Protein AF-A0A2D5PI24-F1 (afdb_monomer)

Radius of gyration: 11.89 Å; Cα contacts (8 Å, |Δi|>4): 70; chains: 1; bounding box: 30×25×27 Å

Secondary structure (DSSP, 8-state):
--HHHHHHHHHHHHHTT--SSHHHHHHHHHHHHHT-TT--TTTTTHHHHHHHHHHTTSS-HHHHHHHHHHHHHHS----

Structure (mmCIF, N/CA/C/O backbone):
data_AF-A0A2D5PI24-F1
#
_entry.id   AF-A0A2D5PI24-F1
#
loop_
_atom_site.group_PDB
_atom_site.id
_atom_site.type_symbol
_atom_site.label_atom_id
_atom_site.label_alt_id
_atom_site.label_comp_id
_atom_site.label_asym_id
_atom_site.label_entity_id
_atom_site.label_seq_id
_atom_site.pdbx_PDB_ins_code
_atom_site.Cartn_x
_atom_site.Cartn_y
_atom_site.Cartn_z
_atom_site.occupancy
_atom_site.B_iso_or_equiv
_atom_site.auth_seq_id
_atom_site.auth_comp_id
_atom_site.auth_asym_id
_atom_site.auth_atom_id
_atom_site.pdbx_PDB_model_num
ATOM 1 N N . MET A 1 1 ? 8.034 7.450 -15.618 1.00 69.12 1 MET A N 1
ATOM 2 C CA . MET A 1 1 ? 8.614 7.569 -14.261 1.00 69.12 1 MET A CA 1
ATOM 3 C C . MET A 1 1 ? 8.916 6.153 -13.821 1.00 69.12 1 MET A C 1
ATOM 5 O O . MET A 1 1 ? 7.974 5.375 -13.803 1.00 69.12 1 MET A O 1
ATOM 9 N N . ASN A 1 2 ? 10.181 5.811 -13.568 1.00 87.12 2 ASN A N 1
ATOM 10 C CA . ASN A 1 2 ? 10.552 4.439 -13.212 1.00 87.12 2 ASN A CA 1
ATOM 11 C C . ASN A 1 2 ? 10.081 4.081 -11.788 1.00 87.12 2 ASN A C 1
ATOM 13 O O . ASN A 1 2 ? 9.711 4.958 -10.993 1.00 87.12 2 ASN A O 1
ATOM 17 N N . ASN A 1 3 ? 10.097 2.787 -11.469 1.00 90.94 3 ASN A N 1
ATOM 18 C CA . ASN A 1 3 ? 9.667 2.272 -10.168 1.00 90.94 3 ASN A CA 1
ATOM 19 C C . ASN A 1 3 ? 10.420 2.911 -8.995 1.00 90.94 3 ASN A C 1
ATOM 21 O O . ASN A 1 3 ? 9.791 3.246 -7.993 1.00 90.94 3 ASN A O 1
ATOM 25 N N . GLN A 1 4 ? 11.724 3.162 -9.134 1.00 91.50 4 GLN A N 1
ATOM 26 C CA . GLN A 1 4 ? 12.544 3.756 -8.078 1.00 91.50 4 GLN A CA 1
ATOM 27 C C . GLN A 1 4 ? 11.993 5.117 -7.619 1.00 91.50 4 GLN A C 1
ATOM 29 O O . GLN A 1 4 ? 11.815 5.366 -6.423 1.00 91.50 4 GLN A O 1
ATOM 34 N N . VAL A 1 5 ? 11.674 6.003 -8.570 1.00 91.88 5 VAL A N 1
ATOM 35 C CA . VAL A 1 5 ? 11.126 7.333 -8.263 1.00 91.88 5 VAL A CA 1
ATOM 36 C C . VAL A 1 5 ? 9.723 7.222 -7.659 1.00 91.88 5 VAL A C 1
ATOM 38 O O . VAL A 1 5 ? 9.423 7.925 -6.690 1.00 91.88 5 VAL A O 1
ATOM 41 N N . ARG A 1 6 ? 8.876 6.322 -8.181 1.00 92.56 6 ARG A N 1
ATOM 42 C CA . ARG A 1 6 ? 7.525 6.079 -7.643 1.00 92.56 6 ARG A CA 1
ATOM 43 C C . ARG A 1 6 ? 7.569 5.606 -6.196 1.00 92.56 6 ARG A C 1
ATOM 45 O O . ARG A 1 6 ? 6.939 6.227 -5.342 1.00 92.56 6 ARG A O 1
ATOM 52 N N . LYS A 1 7 ? 8.351 4.563 -5.911 1.00 94.12 7 LYS A N 1
ATOM 53 C CA . LYS A 1 7 ? 8.511 4.010 -4.560 1.00 94.12 7 LYS A CA 1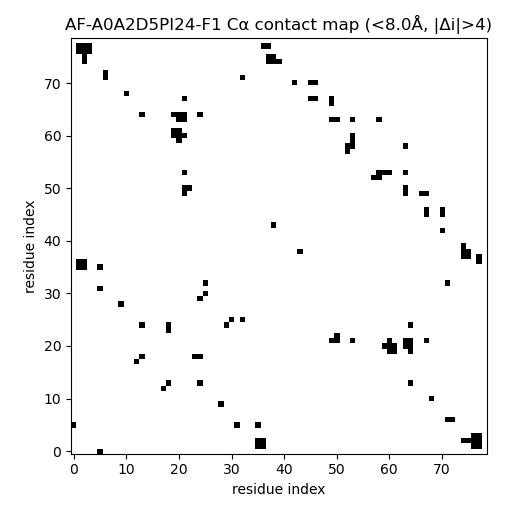
ATOM 54 C C . LYS A 1 7 ? 8.979 5.069 -3.589 1.00 94.12 7 LYS A C 1
ATOM 56 O O . LYS A 1 7 ? 8.333 5.276 -2.571 1.00 94.12 7 LYS A O 1
ATOM 61 N N . LYS A 1 8 ? 10.041 5.803 -3.936 1.00 94.31 8 LYS A N 1
ATOM 62 C CA . LYS A 1 8 ? 10.572 6.859 -3.072 1.00 94.31 8 LYS A CA 1
ATOM 63 C C . LYS A 1 8 ? 9.501 7.889 -2.713 1.00 94.31 8 LYS A C 1
ATOM 65 O O . LYS A 1 8 ? 9.399 8.276 -1.555 1.00 94.31 8 LYS A O 1
ATOM 70 N N . ARG A 1 9 ? 8.687 8.320 -3.683 1.00 93.94 9 ARG A N 1
ATOM 71 C CA . ARG A 1 9 ? 7.602 9.281 -3.437 1.00 93.94 9 ARG A CA 1
ATOM 72 C C . ARG A 1 9 ? 6.551 8.734 -2.473 1.00 93.94 9 ARG A C 1
ATOM 74 O O . ARG A 1 9 ? 6.138 9.456 -1.570 1.00 93.94 9 ARG A O 1
ATOM 81 N N . ILE A 1 10 ? 6.122 7.491 -2.681 1.00 94.69 10 ILE A N 1
ATOM 82 C CA . ILE A 1 10 ? 5.080 6.855 -1.870 1.00 94.69 10 ILE A CA 1
ATOM 83 C C . ILE A 1 10 ? 5.598 6.598 -0.450 1.00 94.69 10 ILE A C 1
ATOM 85 O O . ILE A 1 10 ? 4.968 7.018 0.515 1.00 94.69 10 ILE A O 1
ATOM 89 N N . LEU A 1 11 ? 6.777 5.985 -0.320 1.00 95.44 11 LEU A N 1
ATOM 90 C CA . LEU A 1 11 ? 7.356 5.599 0.967 1.00 95.44 11 LEU A CA 1
ATOM 91 C C . LEU A 1 11 ? 7.661 6.809 1.854 1.00 95.44 11 LEU A C 1
ATOM 93 O O . LEU A 1 11 ? 7.267 6.804 3.012 1.00 95.44 11 LEU A O 1
ATOM 97 N N . VAL A 1 12 ? 8.235 7.891 1.311 1.00 95.62 12 VAL A N 1
ATOM 98 C CA . VAL A 1 12 ? 8.475 9.131 2.082 1.00 95.62 12 VAL A CA 1
ATOM 99 C C . VAL A 1 12 ? 7.174 9.702 2.647 1.00 95.62 12 VAL A C 1
ATOM 101 O O . VAL A 1 12 ? 7.141 10.223 3.759 1.00 95.62 12 VAL A O 1
ATOM 104 N N . LYS A 1 13 ? 6.083 9.616 1.882 1.00 94.88 13 LYS A N 1
ATOM 105 C CA . LYS A 1 13 ? 4.774 10.108 2.312 1.00 94.88 13 LYS A CA 1
ATOM 106 C C . LYS A 1 13 ? 4.134 9.220 3.374 1.00 94.88 13 LYS A C 1
ATOM 108 O O . LYS A 1 13 ? 3.492 9.739 4.282 1.00 94.88 13 LYS A O 1
ATOM 113 N N . ILE A 1 14 ? 4.351 7.910 3.293 1.00 94.50 14 ILE A N 1
ATOM 114 C CA . ILE A 1 14 ? 3.950 6.970 4.342 1.00 94.50 14 ILE A CA 1
ATOM 115 C C . ILE A 1 14 ? 4.755 7.210 5.626 1.00 94.50 14 ILE A C 1
ATOM 117 O O . ILE A 1 14 ? 4.164 7.328 6.696 1.00 94.50 14 ILE A O 1
ATOM 121 N N . GLU A 1 15 ? 6.077 7.368 5.526 1.00 93.50 15 GLU A N 1
ATOM 122 C CA . GLU A 1 15 ? 6.971 7.644 6.663 1.00 93.50 15 GLU A CA 1
ATOM 123 C C . GLU A 1 15 ? 6.653 8.967 7.372 1.00 93.50 15 GLU A C 1
ATOM 125 O O . GLU A 1 15 ? 6.839 9.079 8.583 1.00 93.50 15 GLU A O 1
ATOM 130 N N . ALA A 1 16 ? 6.123 9.958 6.648 1.00 93.88 16 ALA A N 1
ATOM 131 C CA . ALA A 1 16 ? 5.655 11.215 7.228 1.00 93.88 16 ALA A CA 1
ATOM 132 C C . ALA A 1 16 ? 4.419 11.055 8.142 1.00 93.88 16 ALA A C 1
ATOM 134 O O . ALA A 1 16 ? 4.035 12.014 8.811 1.00 93.88 16 ALA A O 1
ATOM 135 N N . GLY A 1 17 ? 3.798 9.869 8.187 1.00 89.19 17 GLY A N 1
ATOM 136 C CA . GLY A 1 17 ? 2.650 9.579 9.049 1.00 89.19 17 GLY A CA 1
ATOM 137 C C . GLY A 1 17 ? 1.345 10.225 8.579 1.00 89.19 17 GLY A C 1
ATOM 138 O O . GLY A 1 17 ? 0.439 10.428 9.381 1.00 89.19 17 GLY A O 1
ATOM 139 N N . GLU A 1 18 ? 1.243 10.564 7.289 1.00 90.25 18 GLU A N 1
ATOM 140 C CA . GLU A 1 18 ? 0.078 11.246 6.701 1.00 90.25 18 GLU A CA 1
ATOM 141 C C . GLU A 1 18 ? -1.137 10.312 6.476 1.00 90.25 18 GLU A C 1
ATOM 143 O O . GLU A 1 18 ? -2.201 10.788 6.082 1.00 90.25 18 GLU A O 1
ATOM 148 N N . PHE A 1 19 ? -1.005 9.002 6.721 1.00 96.19 19 PHE A N 1
ATOM 149 C CA . PHE A 1 19 ? -2.026 7.986 6.428 1.00 96.19 19 PHE A CA 1
ATOM 150 C C . PHE A 1 19 ? -2.363 7.136 7.657 1.00 96.19 19 PHE A C 1
ATOM 152 O O . PHE A 1 19 ? -1.476 6.797 8.442 1.00 96.19 19 PHE A O 1
ATOM 159 N N . HIS A 1 20 ? -3.633 6.753 7.807 1.00 96.06 20 HIS A N 1
ATOM 160 C CA . HIS A 1 20 ? -4.109 5.952 8.939 1.00 96.06 20 HIS A CA 1
ATOM 161 C C . HIS A 1 20 ? -4.366 4.486 8.579 1.00 96.06 20 HIS A C 1
ATOM 163 O O . HIS A 1 20 ? -4.319 3.624 9.457 1.00 96.06 20 HIS A O 1
ATOM 169 N N . ASN A 1 21 ? -4.648 4.193 7.311 1.00 97.44 21 ASN A N 1
ATOM 170 C CA . ASN A 1 21 ? -4.851 2.838 6.803 1.00 97.44 21 ASN A CA 1
ATOM 171 C C . ASN A 1 21 ? -4.518 2.740 5.300 1.00 97.44 21 ASN A C 1
ATOM 173 O O . ASN A 1 21 ? -4.230 3.737 4.632 1.00 97.44 21 ASN A O 1
ATOM 177 N N . VAL A 1 22 ? -4.588 1.520 4.765 1.00 97.44 22 VAL A N 1
ATOM 178 C CA . VAL A 1 22 ? -4.362 1.205 3.346 1.00 97.44 22 VAL A CA 1
ATOM 179 C C . VAL A 1 22 ? -5.241 2.020 2.387 1.00 97.44 22 VAL A C 1
ATOM 181 O O . VAL A 1 22 ? -4.751 2.442 1.341 1.00 97.44 22 VAL A O 1
ATOM 184 N N . TYR A 1 23 ? -6.503 2.312 2.723 1.00 97.44 23 TYR A N 1
ATOM 185 C CA . TYR A 1 23 ? -7.389 3.077 1.839 1.00 97.44 23 TYR A CA 1
ATOM 186 C C . TYR A 1 23 ? -6.938 4.521 1.6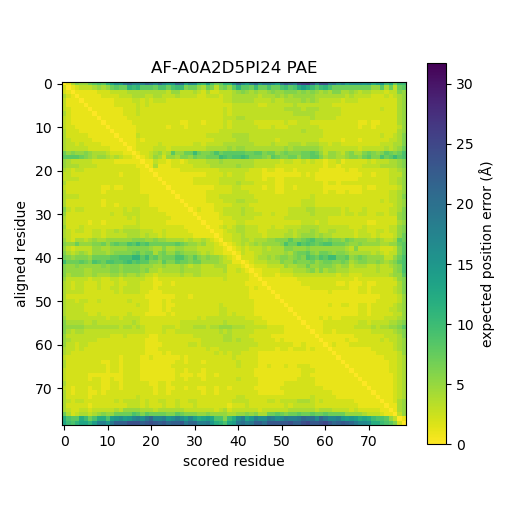60 1.00 97.44 23 TYR A C 1
ATOM 188 O O . TYR A 1 23 ? -7.029 5.044 0.548 1.00 97.44 23 TYR A O 1
ATOM 196 N N . ASP A 1 24 ? -6.417 5.154 2.712 1.00 97.06 24 ASP A N 1
ATOM 197 C CA . ASP A 1 24 ? -5.891 6.515 2.609 1.00 97.06 24 ASP A CA 1
ATOM 198 C C . ASP A 1 24 ? -4.724 6.567 1.610 1.00 97.06 24 ASP A C 1
ATOM 200 O O . ASP A 1 24 ? -4.661 7.463 0.763 1.00 97.06 24 ASP A O 1
ATOM 204 N N . VAL A 1 25 ? -3.843 5.560 1.654 1.00 96.94 25 VAL A N 1
ATOM 205 C CA . VAL A 1 25 ? -2.710 5.435 0.728 1.00 96.94 25 VAL A CA 1
ATOM 206 C C . VAL A 1 25 ? -3.199 5.170 -0.696 1.00 96.94 25 VAL A C 1
ATOM 208 O O . VAL A 1 25 ? -2.789 5.870 -1.623 1.00 96.94 25 VAL A O 1
ATOM 211 N N . LEU A 1 26 ? -4.096 4.198 -0.893 1.00 96.06 26 LEU A N 1
ATOM 212 C CA . LEU A 1 26 ? -4.609 3.831 -2.218 1.00 96.06 26 LEU A CA 1
ATOM 213 C C . LEU A 1 26 ? -5.420 4.958 -2.867 1.00 96.06 26 LEU A C 1
ATOM 215 O O . LEU A 1 26 ? -5.366 5.133 -4.082 1.00 96.06 26 LEU A O 1
ATOM 219 N N . LYS A 1 27 ? -6.111 5.786 -2.080 1.00 96.50 27 LYS A N 1
ATOM 220 C CA . LYS A 1 27 ? -6.815 6.968 -2.592 1.00 96.50 27 LYS A CA 1
ATOM 221 C C . LYS A 1 27 ? -5.863 7.987 -3.226 1.00 96.50 27 LYS A C 1
ATOM 223 O O . LYS A 1 27 ? -6.242 8.655 -4.184 1.00 96.50 27 LYS A O 1
ATOM 228 N N . VAL A 1 28 ? -4.651 8.127 -2.687 1.00 96.12 28 VAL A N 1
ATOM 229 C CA . VAL A 1 28 ? -3.656 9.102 -3.163 1.00 96.12 28 VAL A CA 1
ATOM 230 C C . VAL A 1 28 ? -2.723 8.499 -4.215 1.00 96.12 28 VAL A C 1
ATOM 232 O O . VAL A 1 28 ? -2.391 9.167 -5.192 1.00 96.12 28 VAL A O 1
ATOM 235 N N . PHE A 1 29 ? -2.313 7.244 -4.033 1.00 95.69 29 PHE A N 1
ATOM 236 C CA . PHE A 1 29 ? -1.252 6.601 -4.813 1.00 95.69 29 PHE A CA 1
ATOM 237 C C . PHE A 1 29 ? -1.679 5.325 -5.543 1.00 95.69 29 PHE A C 1
ATOM 239 O O . PHE A 1 29 ? -0.839 4.708 -6.192 1.00 95.69 29 PHE A O 1
ATOM 246 N N . GLY A 1 30 ? -2.952 4.925 -5.490 1.00 93.25 30 GLY A N 1
ATOM 247 C CA . GLY A 1 30 ? -3.437 3.680 -6.099 1.00 93.25 30 GLY A CA 1
ATOM 248 C C . GLY A 1 30 ? -3.045 3.553 -7.570 1.00 93.25 30 GLY A C 1
ATOM 249 O O . GLY A 1 30 ? -2.441 2.560 -7.956 1.00 93.25 30 GLY A O 1
ATOM 250 N N . GLY A 1 31 ? -3.235 4.614 -8.360 1.00 91.19 31 GLY A N 1
ATOM 251 C CA . GLY A 1 31 ? -2.823 4.623 -9.768 1.00 91.19 31 GLY A CA 1
ATOM 252 C C . GLY A 1 31 ? -1.306 4.513 -9.989 1.00 91.19 31 GLY A C 1
ATOM 253 O O . GLY A 1 31 ? -0.869 3.931 -10.980 1.00 91.19 31 GLY A O 1
ATOM 254 N N . ASP A 1 32 ? -0.472 5.027 -9.078 1.00 93.06 32 ASP A N 1
ATOM 255 C CA . ASP A 1 32 ? 0.983 4.838 -9.178 1.00 93.06 32 ASP A CA 1
ATOM 256 C C . ASP A 1 32 ? 1.392 3.410 -8.837 1.00 93.06 32 ASP A C 1
ATOM 258 O O . ASP A 1 32 ? 2.289 2.876 -9.483 1.00 93.06 32 ASP A O 1
ATOM 262 N N . ILE A 1 33 ? 0.752 2.818 -7.825 1.00 92.88 33 ILE A N 1
ATOM 263 C CA . ILE A 1 33 ? 0.999 1.447 -7.373 1.00 92.88 33 ILE A CA 1
ATOM 264 C C . ILE A 1 33 ? 0.568 0.461 -8.466 1.00 92.88 33 ILE A C 1
ATOM 266 O O . ILE A 1 33 ? 1.344 -0.414 -8.839 1.00 92.88 33 ILE A O 1
ATOM 270 N N . GLU A 1 34 ? -0.623 0.643 -9.041 1.00 89.38 34 GLU A N 1
ATOM 271 C CA . GLU A 1 34 ? -1.153 -0.189 -10.130 1.00 89.38 34 GLU A CA 1
ATOM 272 C C . GLU A 1 34 ? -0.329 -0.089 -11.418 1.00 89.38 34 GLU A C 1
ATOM 274 O O . GLU A 1 34 ? -0.248 -1.051 -12.181 1.00 89.38 34 GLU A O 1
ATOM 279 N N . SER A 1 35 ? 0.292 1.067 -11.665 1.00 90.19 35 SER A N 1
ATOM 280 C CA . SER A 1 35 ? 1.114 1.297 -12.855 1.00 90.19 35 SER A CA 1
ATOM 281 C C . SER A 1 35 ? 2.590 0.944 -12.672 1.00 90.19 35 SER A C 1
ATOM 283 O O . SER A 1 35 ? 3.369 1.190 -13.598 1.00 90.19 35 SER A O 1
ATOM 285 N N . MET A 1 36 ? 2.999 0.403 -11.515 1.00 90.44 36 MET A N 1
ATOM 286 C CA . MET A 1 36 ? 4.368 -0.081 -11.328 1.00 90.44 36 MET A CA 1
ATOM 287 C C . MET A 1 36 ? 4.665 -1.240 -12.278 1.00 90.44 36 MET A C 1
ATOM 289 O O . MET A 1 36 ? 3.859 -2.150 -12.476 1.00 90.44 36 MET A O 1
ATOM 293 N N . GLU A 1 37 ? 5.851 -1.196 -12.868 1.00 86.81 37 GLU A N 1
ATOM 294 C CA . GLU A 1 37 ? 6.315 -2.213 -13.805 1.00 86.81 37 GLU A CA 1
ATOM 295 C C . GLU A 1 37 ? 6.930 -3.392 -13.028 1.00 86.81 37 GLU A C 1
ATOM 297 O O . GLU A 1 37 ? 7.171 -3.295 -11.822 1.00 86.81 37 GLU A O 1
ATOM 302 N N . ALA A 1 38 ? 7.138 -4.534 -13.686 1.00 86.31 38 ALA A N 1
ATOM 303 C CA . ALA A 1 38 ? 7.748 -5.730 -13.090 1.00 86.31 38 ALA A CA 1
ATOM 304 C C . ALA A 1 38 ? 7.134 -6.247 -11.761 1.00 86.31 38 ALA A C 1
ATOM 306 O O . ALA A 1 38 ? 7.813 -6.943 -11.002 1.00 86.31 38 ALA A O 1
ATOM 307 N N . ILE A 1 39 ? 5.853 -5.975 -11.470 1.00 85.75 39 ILE A N 1
ATOM 308 C CA . ILE A 1 39 ? 5.174 -6.576 -10.309 1.00 85.75 39 ILE A CA 1
ATOM 309 C C . ILE A 1 39 ? 5.126 -8.106 -10.488 1.00 85.75 39 ILE A C 1
ATOM 311 O O . ILE A 1 39 ? 4.578 -8.572 -11.499 1.00 85.75 39 ILE A O 1
ATOM 315 N N . PRO A 1 40 ? 5.642 -8.906 -9.531 1.00 85.38 40 PRO A N 1
ATOM 316 C CA . PRO A 1 40 ? 5.578 -10.361 -9.608 1.00 85.38 40 PRO A CA 1
ATOM 317 C C . PRO A 1 40 ? 4.140 -10.857 -9.807 1.00 85.38 40 PRO A C 1
ATOM 319 O O . PRO A 1 40 ? 3.215 -10.435 -9.114 1.00 85.38 40 PRO A O 1
ATOM 322 N N . LEU A 1 41 ? 3.938 -11.785 -10.749 1.00 80.19 41 LEU A N 1
ATOM 323 C CA . LEU A 1 41 ? 2.596 -12.238 -11.153 1.00 80.19 41 LEU A CA 1
ATOM 324 C C . LEU A 1 41 ? 1.743 -12.762 -9.982 1.00 80.19 41 LEU A C 1
ATOM 326 O O . LEU A 1 41 ? 0.528 -12.604 -10.007 1.00 80.19 41 LEU A O 1
ATOM 330 N N . GLY A 1 42 ? 2.367 -13.339 -8.950 1.00 84.94 42 GLY A N 1
ATOM 331 C CA . GLY A 1 42 ? 1.674 -13.848 -7.761 1.00 84.94 42 GLY A CA 1
ATOM 332 C C . GLY A 1 42 ? 1.306 -12.793 -6.712 1.00 84.94 42 GLY A C 1
ATOM 333 O O . GLY A 1 42 ? 0.505 -13.089 -5.833 1.00 84.94 42 GLY A O 1
ATOM 334 N N . THR A 1 43 ? 1.861 -11.581 -6.785 1.00 88.50 43 THR A N 1
ATOM 335 C CA . THR A 1 43 ? 1.670 -10.535 -5.763 1.00 88.50 43 THR A CA 1
ATOM 336 C C . THR A 1 43 ? 0.882 -9.333 -6.276 1.00 88.50 43 THR A C 1
ATOM 338 O O . THR A 1 43 ? 0.585 -8.426 -5.509 1.00 88.50 43 THR A O 1
ATOM 341 N N . ARG A 1 44 ? 0.480 -9.316 -7.554 1.00 87.31 44 ARG A N 1
ATOM 342 C CA . ARG A 1 44 ? -0.231 -8.178 -8.167 1.00 87.31 44 ARG A CA 1
ATOM 343 C C . ARG A 1 44 ? -1.509 -7.767 -7.430 1.00 87.31 44 ARG A C 1
ATOM 345 O O . ARG A 1 44 ? -1.822 -6.585 -7.383 1.00 87.31 44 ARG A O 1
ATOM 352 N N . ASN A 1 45 ? -2.217 -8.728 -6.843 1.00 92.00 45 ASN A N 1
ATOM 353 C CA . ASN A 1 45 ? -3.457 -8.471 -6.111 1.00 92.00 45 ASN A CA 1
ATOM 354 C C . ASN A 1 45 ? -3.227 -8.172 -4.622 1.00 92.00 45 ASN A C 1
ATOM 356 O O . ASN A 1 45 ? -4.196 -7.999 -3.890 1.00 92.00 45 ASN A O 1
ATOM 360 N N . GLU A 1 46 ? -1.979 -8.122 -4.149 1.00 95.44 46 GLU A N 1
ATOM 361 C CA . GLU A 1 46 ? -1.682 -7.926 -2.728 1.00 95.44 46 GLU A CA 1
ATOM 362 C C . GLU A 1 46 ? -2.275 -6.622 -2.162 1.00 95.44 46 GLU A C 1
ATOM 364 O O . GLU A 1 46 ? -2.875 -6.691 -1.092 1.00 95.44 46 GLU A O 1
ATOM 369 N N . PRO A 1 47 ? -2.256 -5.467 -2.865 1.00 95.75 47 PRO A N 1
ATOM 370 C CA . PRO A 1 47 ? -2.927 -4.260 -2.372 1.00 95.75 47 PRO A CA 1
ATOM 371 C C . PRO A 1 47 ? -4.433 -4.438 -2.139 1.00 95.75 47 PRO A C 1
ATOM 373 O O . PRO A 1 47 ? -4.970 -3.907 -1.169 1.00 95.75 47 PRO A O 1
ATOM 376 N N . ILE A 1 48 ? -5.107 -5.206 -3.004 1.00 95.56 48 ILE A N 1
ATOM 377 C CA . ILE A 1 48 ? -6.540 -5.508 -2.874 1.00 95.56 48 ILE A CA 1
ATOM 378 C C . ILE A 1 48 ? -6.763 -6.414 -1.6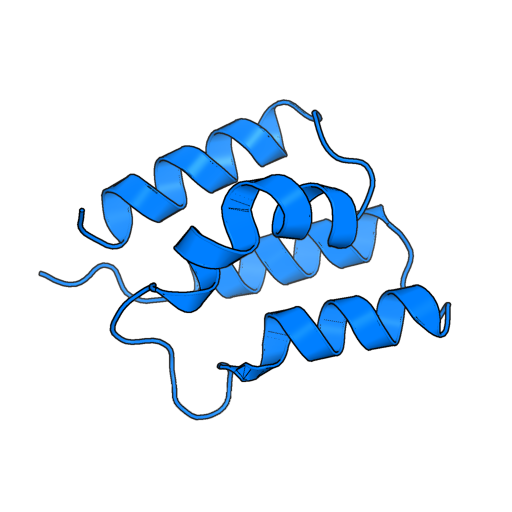64 1.00 95.56 48 ILE A C 1
ATOM 380 O O . ILE A 1 48 ? -7.604 -6.107 -0.827 1.00 95.56 48 ILE A O 1
ATOM 384 N N . ARG A 1 49 ? -5.954 -7.469 -1.518 1.00 96.94 49 ARG A N 1
ATOM 385 C CA . ARG A 1 49 ? -6.043 -8.394 -0.378 1.00 96.94 49 ARG A CA 1
ATOM 386 C C . ARG A 1 49 ? -5.827 -7.690 0.959 1.00 96.94 49 ARG A C 1
ATOM 388 O O . ARG A 1 49 ? -6.543 -7.957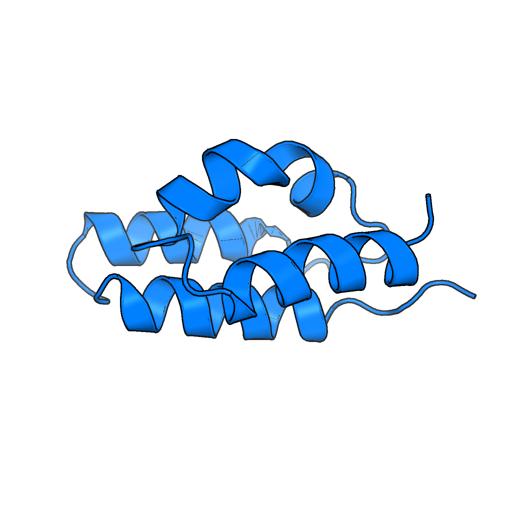 1.909 1.00 96.94 49 ARG A O 1
ATOM 395 N N . ILE A 1 50 ? -4.869 -6.764 1.033 1.00 97.94 50 ILE A N 1
ATOM 396 C CA . ILE A 1 50 ? -4.634 -5.958 2.241 1.00 97.94 50 ILE A CA 1
ATOM 397 C C . ILE A 1 50 ? -5.867 -5.104 2.571 1.00 97.94 50 ILE A C 1
ATOM 399 O O . ILE A 1 50 ? -6.234 -4.982 3.738 1.00 97.94 50 ILE A O 1
ATOM 403 N N . ALA A 1 51 ? -6.503 -4.507 1.560 1.00 97.12 51 ALA A N 1
ATOM 404 C CA . ALA A 1 51 ? -7.722 -3.725 1.744 1.00 97.12 51 ALA A CA 1
ATOM 405 C C . ALA A 1 51 ? -8.899 -4.591 2.225 1.00 97.12 51 ALA A C 1
ATOM 407 O O . ALA A 1 51 ? -9.595 -4.194 3.156 1.00 97.12 51 ALA A O 1
ATOM 408 N N . GLU A 1 52 ? -9.081 -5.778 1.644 1.00 97.88 52 GLU A N 1
ATOM 409 C CA . GLU A 1 52 ? -10.087 -6.759 2.072 1.00 97.88 52 GLU A CA 1
ATOM 410 C C . GLU A 1 52 ? -9.853 -7.204 3.522 1.00 97.88 52 GLU A C 1
ATOM 412 O O . GLU A 1 52 ? -10.750 -7.062 4.350 1.00 97.88 52 GLU A O 1
ATOM 417 N N . ASP A 1 53 ? -8.628 -7.619 3.867 1.00 98.25 53 ASP A N 1
ATOM 418 C CA . ASP A 1 53 ? -8.263 -8.037 5.227 1.00 98.25 53 ASP A CA 1
ATOM 419 C C . ASP A 1 53 ? -8.522 -6.918 6.260 1.00 98.25 53 ASP A C 1
ATOM 421 O O . ASP A 1 53 ? -8.933 -7.189 7.392 1.00 98.25 53 ASP A O 1
ATOM 425 N N . TYR A 1 54 ? -8.279 -5.653 5.891 1.00 98.12 54 TYR A N 1
ATOM 426 C CA . TYR A 1 54 ? -8.559 -4.500 6.754 1.00 98.12 54 TYR A CA 1
ATOM 427 C C . TYR A 1 54 ? -10.067 -4.274 6.931 1.00 98.12 54 TYR A C 1
ATOM 429 O O . TYR A 1 54 ? -10.530 -4.071 8.055 1.00 98.12 54 TYR A O 1
ATOM 437 N N . THR A 1 55 ? -10.853 -4.339 5.852 1.00 97.44 55 THR A N 1
ATOM 438 C CA . THR A 1 55 ? -12.317 -4.198 5.922 1.00 97.44 55 THR A CA 1
ATOM 439 C C . THR A 1 55 ? -12.982 -5.322 6.702 1.00 97.44 55 THR A C 1
ATOM 441 O O . THR A 1 55 ? -13.915 -5.057 7.460 1.00 97.44 55 THR A O 1
ATOM 444 N N . ASP A 1 56 ? -12.469 -6.542 6.583 1.00 97.75 56 ASP A N 1
ATOM 445 C CA . ASP A 1 56 ? -12.942 -7.700 7.339 1.00 97.75 56 ASP A CA 1
ATOM 446 C C . ASP A 1 56 ? -12.511 -7.655 8.818 1.00 97.75 56 ASP A C 1
ATOM 448 O O . ASP A 1 56 ? -12.909 -8.507 9.615 1.00 97.75 56 ASP A O 1
ATOM 452 N N . GLY A 1 57 ? -11.708 -6.657 9.214 1.00 97.19 57 GLY A N 1
ATOM 453 C CA . GLY A 1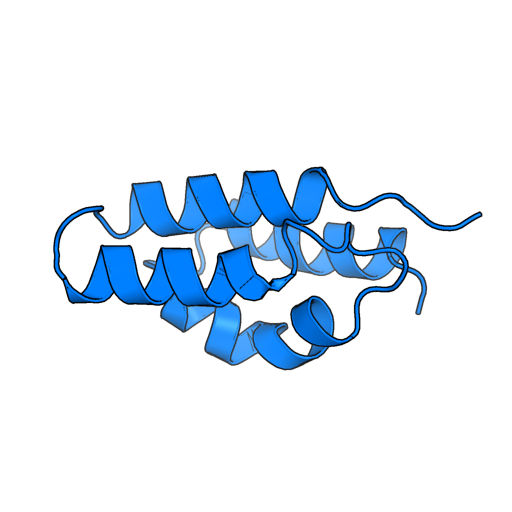 57 ? -11.210 -6.484 10.577 1.00 97.19 57 GLY A CA 1
ATOM 454 C C . GLY A 1 57 ? -10.158 -7.518 10.984 1.00 97.19 57 GLY A C 1
ATOM 455 O O . GLY A 1 57 ? -9.901 -7.683 12.177 1.00 97.19 57 GLY A O 1
ATOM 456 N N . MET A 1 58 ? -9.556 -8.221 10.018 1.00 98.19 58 MET A N 1
ATOM 457 C CA . MET A 1 58 ? -8.492 -9.201 10.266 1.00 98.19 58 MET A CA 1
ATOM 458 C C . MET A 1 58 ? -7.154 -8.536 10.590 1.00 98.19 58 MET A C 1
ATOM 460 O O . MET A 1 58 ? -6.340 -9.110 11.314 1.00 98.19 58 MET A O 1
ATOM 464 N N . ILE A 1 59 ? -6.932 -7.335 10.054 1.00 98.38 59 ILE A N 1
ATOM 465 C CA . ILE A 1 59 ? -5.769 -6.495 10.341 1.00 98.38 59 ILE A CA 1
ATOM 466 C C . ILE A 1 59 ? -6.211 -5.079 10.708 1.00 98.38 59 ILE A C 1
ATOM 468 O O . ILE A 1 59 ? -7.253 -4.603 10.259 1.00 98.38 59 ILE A O 1
ATOM 472 N N . ASP A 1 60 ? -5.406 -4.387 11.512 1.00 98.12 60 ASP A N 1
ATOM 473 C CA . ASP A 1 60 ? -5.636 -2.982 11.845 1.00 98.12 60 ASP A CA 1
ATOM 474 C C . ASP A 1 60 ? -5.027 -2.014 10.806 1.00 98.12 60 ASP A C 1
ATOM 476 O O . ASP A 1 60 ? -4.350 -2.404 9.849 1.00 98.12 60 ASP A O 1
ATOM 480 N N . GLY A 1 61 ? -5.283 -0.713 10.984 1.00 97.12 61 GLY A N 1
ATOM 481 C CA . GLY A 1 61 ? -4.812 0.320 10.056 1.00 97.12 61 GLY A CA 1
ATOM 482 C C . GLY A 1 61 ? -3.287 0.361 9.930 1.00 97.12 61 GLY A C 1
ATOM 483 O O . GLY A 1 61 ? -2.764 0.487 8.822 1.00 97.12 61 GLY A O 1
ATOM 484 N N . ARG A 1 62 ? -2.567 0.155 11.036 1.00 97.06 62 ARG A N 1
ATOM 485 C CA . ARG A 1 62 ? -1.104 0.138 11.049 1.00 97.06 62 ARG A CA 1
ATOM 486 C C . ARG A 1 62 ? -0.569 -1.075 10.288 1.00 97.06 62 ARG A C 1
ATOM 488 O O . ARG A 1 62 ? 0.272 -0.906 9.410 1.00 97.06 62 ARG A O 1
ATOM 495 N N . GLN A 1 63 ? -1.092 -2.265 10.574 1.00 98.12 63 GLN A N 1
ATOM 496 C CA . GLN A 1 63 ? -0.719 -3.506 9.893 1.00 98.12 63 GLN A CA 1
ATOM 497 C C . GLN A 1 63 ? -0.998 -3.433 8.388 1.00 98.12 63 GLN A C 1
ATOM 499 O O . GLN A 1 63 ? -0.204 -3.919 7.584 1.00 98.12 63 GLN A O 1
ATOM 504 N N . SER A 1 64 ? -2.103 -2.793 7.991 1.00 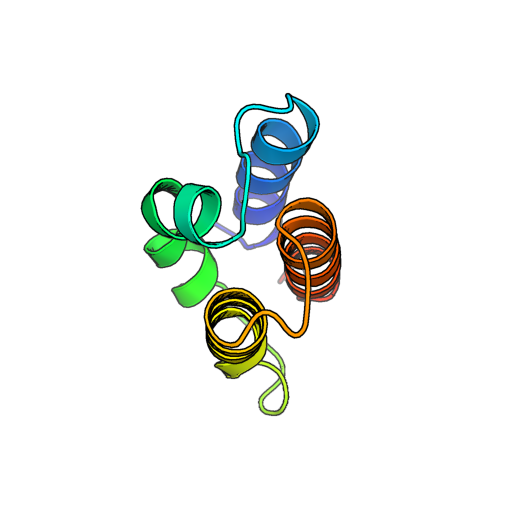98.19 64 SER A N 1
ATOM 505 C CA . SER A 1 64 ? -2.435 -2.600 6.577 1.00 98.19 64 SER A CA 1
ATOM 506 C C . SER A 1 64 ? -1.395 -1.740 5.841 1.00 98.19 64 SER A C 1
ATOM 508 O O . SER A 1 64 ? -1.002 -2.065 4.721 1.00 98.19 64 SER A O 1
ATOM 510 N N . ILE A 1 65 ? -0.881 -0.688 6.490 1.00 98.00 65 ILE A N 1
ATOM 511 C CA . ILE A 1 65 ? 0.179 0.162 5.936 1.00 98.00 65 ILE A CA 1
ATOM 512 C C . ILE A 1 65 ? 1.509 -0.595 5.891 1.00 98.00 65 ILE A C 1
ATOM 514 O O . ILE A 1 65 ? 2.177 -0.566 4.860 1.00 98.00 65 ILE A O 1
ATOM 518 N N . GLU A 1 66 ? 1.884 -1.290 6.970 1.00 97.56 66 GLU A N 1
ATOM 519 C CA . GLU A 1 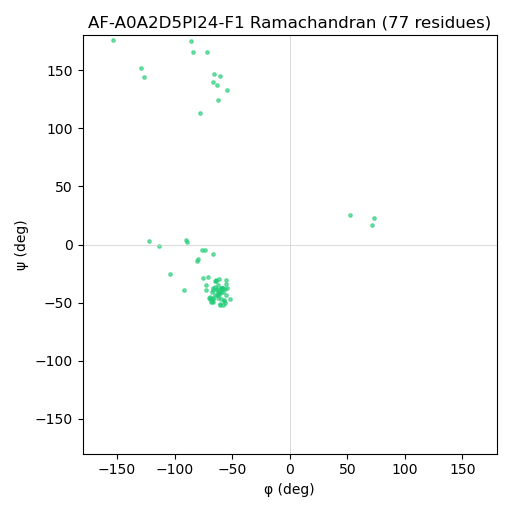66 ? 3.130 -2.068 7.041 1.00 97.56 66 GLU A CA 1
ATOM 520 C C . GLU A 1 66 ? 3.196 -3.110 5.909 1.00 97.56 66 GLU A C 1
ATOM 522 O O . GLU A 1 66 ? 4.165 -3.134 5.149 1.00 97.56 66 GLU A O 1
ATOM 527 N N . ARG A 1 67 ? 2.121 -3.881 5.696 1.00 97.88 67 ARG A N 1
ATOM 528 C CA . ARG A 1 67 ? 2.042 -4.855 4.592 1.00 97.88 67 ARG A CA 1
ATOM 529 C C . ARG A 1 67 ? 2.107 -4.205 3.212 1.00 97.88 67 ARG A C 1
ATOM 531 O O . ARG A 1 67 ? 2.737 -4.743 2.301 1.00 97.88 67 ARG A O 1
ATOM 538 N N . LEU A 1 68 ? 1.472 -3.045 3.031 1.00 97.44 68 LEU A N 1
ATOM 539 C CA . LEU A 1 68 ? 1.538 -2.327 1.758 1.00 97.44 68 LEU A CA 1
ATOM 540 C C . LEU A 1 68 ? 2.963 -1.817 1.483 1.00 97.44 68 LEU A C 1
ATOM 542 O O . LEU A 1 68 ? 3.433 -1.896 0.347 1.00 97.44 68 LEU A O 1
ATOM 546 N N . VAL A 1 69 ? 3.670 -1.335 2.508 1.00 97.12 69 VAL A N 1
ATOM 547 C CA . VAL A 1 69 ? 5.078 -0.918 2.412 1.00 97.12 69 VAL A CA 1
ATOM 548 C C . VAL A 1 69 ? 5.974 -2.091 2.020 1.00 97.12 69 VAL A C 1
ATOM 550 O O . VAL A 1 69 ? 6.822 -1.928 1.138 1.00 97.12 69 VAL A O 1
ATOM 553 N N . GLU A 1 70 ? 5.777 -3.268 2.617 1.00 96.31 70 GLU A N 1
ATOM 554 C CA . GLU A 1 70 ? 6.508 -4.491 2.260 1.00 96.31 70 GLU A CA 1
ATOM 555 C C . GLU A 1 70 ? 6.291 -4.868 0.792 1.00 96.31 70 GLU A C 1
ATOM 557 O O . GLU A 1 70 ? 7.258 -5.103 0.063 1.00 96.31 70 GLU A O 1
ATOM 562 N N . PHE A 1 71 ? 5.036 -4.848 0.330 1.00 95.94 71 PHE A N 1
ATOM 563 C CA . PHE A 1 71 ? 4.705 -5.093 -1.071 1.00 95.94 71 PHE A CA 1
ATOM 564 C C . PHE A 1 71 ? 5.417 -4.104 -2.005 1.00 95.94 71 PHE A C 1
ATOM 566 O O . PHE A 1 71 ? 6.113 -4.523 -2.931 1.00 95.94 71 PHE A O 1
ATOM 573 N N . ILE A 1 72 ? 5.293 -2.797 -1.746 1.00 94.56 72 ILE A N 1
ATOM 574 C CA . ILE A 1 72 ? 5.885 -1.740 -2.582 1.00 94.56 72 ILE A CA 1
ATOM 575 C C . ILE A 1 72 ? 7.413 -1.857 -2.626 1.00 94.56 72 ILE A C 1
ATOM 577 O O . ILE A 1 72 ? 8.021 -1.706 -3.688 1.00 94.56 72 ILE A O 1
ATOM 581 N N . SER A 1 73 ? 8.036 -2.139 -1.482 1.00 93.56 73 SER A N 1
ATOM 582 C CA . SER A 1 73 ? 9.492 -2.273 -1.361 1.00 93.56 73 SER A CA 1
ATOM 583 C C . SER A 1 73 ? 10.022 -3.540 -2.038 1.00 93.56 73 SER A C 1
ATOM 585 O O . SER A 1 73 ? 11.160 -3.551 -2.500 1.00 93.56 73 SER A O 1
ATOM 587 N N . GLY A 1 74 ? 9.202 -4.593 -2.126 1.00 92.19 74 GLY A N 1
ATOM 588 C CA . GLY A 1 74 ? 9.540 -5.856 -2.783 1.00 92.19 74 GLY A CA 1
ATOM 589 C C . GLY A 1 74 ? 9.421 -5.841 -4.311 1.00 92.19 74 GLY A C 1
ATOM 590 O O . GLY A 1 74 ? 9.909 -6.761 -4.970 1.00 92.19 74 GLY A O 1
ATOM 591 N N . ILE A 1 75 ? 8.795 -4.819 -4.902 1.00 92.00 75 ILE A N 1
ATOM 592 C CA . ILE A 1 75 ? 8.781 -4.650 -6.361 1.00 92.00 75 ILE A CA 1
ATOM 593 C C . ILE A 1 75 ? 10.224 -4.351 -6.816 1.00 92.00 75 ILE A C 1
ATOM 595 O O . ILE A 1 75 ? 10.919 -3.594 -6.141 1.00 92.00 75 ILE A O 1
ATOM 599 N N . PRO A 1 76 ? 10.726 -4.893 -7.936 1.00 90.75 76 PRO A N 1
ATOM 600 C CA . PRO A 1 76 ? 12.045 -4.531 -8.459 1.00 90.75 76 PRO A CA 1
ATOM 601 C C . PRO A 1 76 ? 12.114 -3.069 -8.923 1.00 90.75 76 PRO A C 1
ATOM 603 O O . PRO A 1 76 ? 11.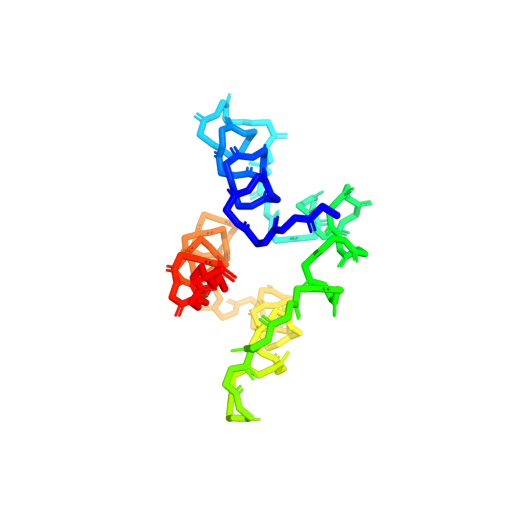125 -2.493 -9.388 1.00 90.75 76 PRO A O 1
ATOM 606 N N . ASP A 1 77 ? 13.270 -2.428 -8.767 1.00 86.75 77 ASP A N 1
ATOM 607 C CA . ASP A 1 77 ? 13.575 -1.212 -9.523 1.00 86.75 77 ASP A CA 1
ATOM 608 C C . ASP A 1 77 ? 13.972 -1.670 -10.927 1.00 86.75 77 ASP A C 1
ATOM 610 O O . ASP A 1 77 ? 14.962 -2.383 -11.077 1.00 86.75 77 AS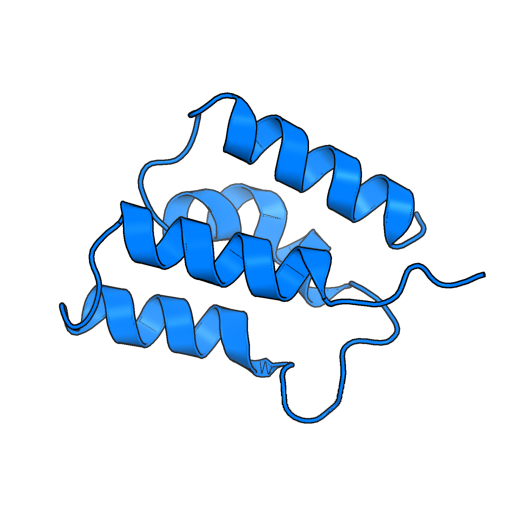P A O 1
ATOM 614 N N . GLU A 1 78 ? 13.166 -1.363 -11.946 1.00 69.19 78 GLU A N 1
ATOM 615 C CA . GLU A 1 78 ? 13.608 -1.611 -13.322 1.00 69.19 78 GLU A CA 1
ATOM 616 C C . GLU A 1 78 ? 14.883 -0.803 -13.619 1.00 69.19 78 GLU A C 1
ATOM 618 O O . GLU A 1 78 ? 15.058 0.300 -13.087 1.00 69.19 78 GLU A O 1
ATOM 623 N N . VAL A 1 79 ? 15.769 -1.396 -14.431 1.00 56.34 79 VAL A N 1
ATOM 624 C CA . VAL A 1 79 ? 17.082 -0.856 -14.832 1.00 56.34 79 VAL A CA 1
ATOM 625 C C . VAL A 1 79 ? 16.923 0.273 -15.842 1.00 56.34 79 VAL A C 1
ATOM 627 O O . VAL A 1 79 ? 16.220 0.050 -16.851 1.00 56.34 79 VAL A O 1
#

Mean predicted aligned error: 3.17 Å

Solvent-accessible surface area (backbone atoms only — not comparable to full-atom values): 4628 Å² total; per-residue (Å²): 132,58,40,57,63,52,47,52,57,52,50,56,46,54,75,70,62,79,56,70,30,42,64,57,46,42,76,77,40,36,71,61,63,73,64,46,62,78,56,54,85,91,53,67,60,46,70,56,50,41,46,50,37,36,74,73,62,77,38,52,40,63,56,26,40,53,53,47,50,52,54,60,67,68,39,56,64,76,132

Sequence (79 aa):
MNNQVRKKRILVKIEAGEFHNVYDVLKVFGGDIESMEAIPLGTRNEPIRIAEDYTDGMIDGRQSIERLVEFISGIPDEV

Foldseek 3Di:
DWLVVLLVVLVVCVVVVVFQALVRSCVVCVVVLLPHPQQPPVCSCVSVVLVVCCVVVVDGRVVSSVSVNVSSVPRDGDD

pLDDT: mean 92.84, std 6.92, range [56.34, 98.38]

=== Feature glossary ===
Legend for the data blocks above and below:

— What the protein is —

The amino-acid sequence is the protein's primary structure: the linear order of residues from the N-terminus to the C-terminus, written in one-letter code. Everything else here — the 3D coordinates, the secondary structure, the domain annotations — is ultimately a consequence of this string.

Functional annotations link the protein to curated databases. InterPro entries identify conserved domains and families by matching the sequence against member-database signatures (Pfam, PROSITE, CDD, …). Gene Ontology (GO) terms describe molecular function, biological process, and cellular component in a controlled vocabulary. CATH places the structure in a hierarchical fold classification (Class/Architecture/Topology/Homologous-superfamily). The organism is the source species.

— Where its atoms are —

Atomic coordinates in PDBx/mmCIF format — the same representation the Protein Data Bank distributes. Each line of the _atom_site loop places one backbone atom in Cartesian space (units: ångströms, origin: arbitrary).

The six renders are orthographic views along the three Cartesian axes in both directions. Representation (cartoon, sticks, or surface) and color scheme (sequence-rainbow or by-chain) vary across proteins so the training set covers all the common visualization conventions.

— Local backbone conformation —

Eight-state secondary structure (DSSP): H is the canonical α-helix, G the tighter 3₁₀-helix, I the wider π-helix; E/B are β-structure, T and S are turns and bends, and '-' is everything else. DSSP derives these from the pattern of main-chain N–H···O=C hydrogen bonds, not from the sequence.

Three-state secondary structure (P-SEA) collapses the eight DSSP classes into helix (a), strand (b), and coil (c). P-SEA assigns these from Cα geometry alone — distances and angles — without requiring backbone oxygens, so it works on any Cα trace.

φ (phi) and ψ (psi) are the two rotatable backbone dihedrals per residue: φ is the C(i-1)–N–Cα–C torsion, ψ is the N–Cα–C–N(i+1) torsion, both in degrees on (−180°, 180°]. α-helical residues cluster near (−60°, −45°); β-strand residues near (−120°, +130°). A Ramachandran plot is simply a scatter of (φ, ψ) for every residue.

— Global shape and packing —

The geometric summary reports three shape descriptors. Rg (radius of gyration) measures how spread out the Cα atoms are about their centre of mass; compact globular proteins have small Rg, elongated or unfolded ones large. Cα contacts (<8 Å, |i−j|>4) count long-range residue pairs in spatial proximity — high for tightly packed folds, near zero for rods or random coil. The bounding-box extents give the protein's footprint along x, y, z in Å.

SASA measures how much of the protein is reachable by solvent. It is computed by rolling a water-sized probe over the atomic surface and summing the exposed area (Å²). Per-residue SASA distinguishes core (buried, low SASA) from surface (exposed, high SASA) residues; total SASA is a whole-molecule size measure.

Plot images: a contact map (which residues are close in 3D, as an N×N binary image), a Ramachandran scatter (backbone torsion angles, revealing secondary-structure composition at a glance), and — for AlphaFold structures — a PAE heatmap (pairwise prediction confidence).

— Structural neighborhood —

A 3Di character summarizes, for each residue, the relative orientation of the Cα frame of its nearest spatial neighbor. Because it encodes fold topology rather than chemistry, 3Di alignments detect remote structural similarity that sequence alignment misses.

The Foldseek neighbor list gives the closest experimentally determined structures in the PDB, ranked by structural alignment. TM-score near 1 means near-identical fold; near 0.3 means only rough topology match. This is how one finds what a novel AlphaFold prediction most resembles in the solved-structure universe.

— Confidence and disorder —

For AlphaFold models, the B-factor field carries pLDDT — the model's own estimate of local accuracy on a 0–100 scale. Regions with pLDDT<50 should be treated as essentially unmodeled; they often correspond to intrinsically disordered segments.

Crystallographic B-factors measure how much each atom's electron density is smeared out, in Å². They rise in mobile loops and surface residues and fall in the buried interior. In AlphaFold models this column is repurposed to hold pLDDT instead.

Predicted Aligned Error (PAE) is an AlphaFold confidence matrix: entry (i, j) is the expected error in the position of residue j, in ångströms, when the prediction is superimposed on the true structure at residue i. Low PAE within a block of residues means that block is internally rigid and well-predicted; high PAE between two blocks means their relative placement is uncertain even if each block individually is confident.